Protein AF-A0A3B8VDJ9-F1 (afdb_monomer)

Mean predicted aligned error: 5.95 Å

Foldseek 3Di:
DDPPQDKDQDAPVQRGGLVRLVVVCVVVVNLD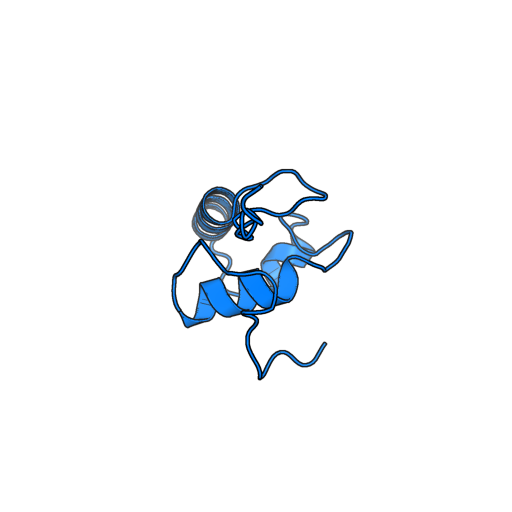LVVCCVVVVHCVPPNPCSQVNVVCSVPVDRIGGDVPGDPPDDD

pLDDT: mean 83.98, std 11.43, range [42.22, 94.31]

Solvent-accessible surface area (backbone atoms only — not comparable to full-atom values): 4627 Å² total; per-residue (Å²): 133,82,84,73,81,65,61,48,40,51,34,81,90,75,72,40,38,40,64,58,50,50,53,49,25,60,77,67,71,47,89,48,68,65,53,35,28,74,70,60,71,49,50,62,80,83,42,79,43,40,45,48,52,51,33,24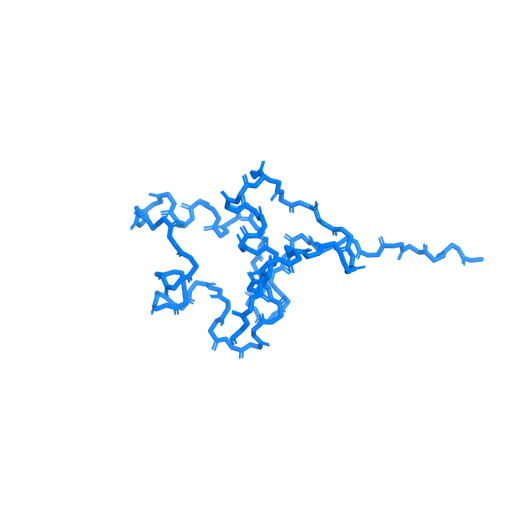,72,74,74,70,54,54,70,32,55,80,84,63,49,46,90,82,66,78,132

Structure (mmCIF, N/CA/C/O backbone):
data_AF-A0A3B8VDJ9-F1
#
_entry.id   AF-A0A3B8VDJ9-F1
#
loop_
_atom_site.group_PDB
_atom_site.id
_atom_site.type_symbol
_atom_site.label_atom_id
_atom_site.label_alt_id
_atom_site.label_comp_id
_atom_site.label_asym_id
_atom_site.label_entity_id
_atom_site.label_seq_id
_atom_site.pdbx_PDB_ins_code
_atom_site.Cartn_x
_atom_site.Cartn_y
_atom_site.Cartn_z
_atom_site.occupancy
_atom_site.B_iso_or_equiv
_atom_site.auth_seq_id
_atom_site.auth_comp_id
_atom_site.auth_asym_id
_atom_site.auth_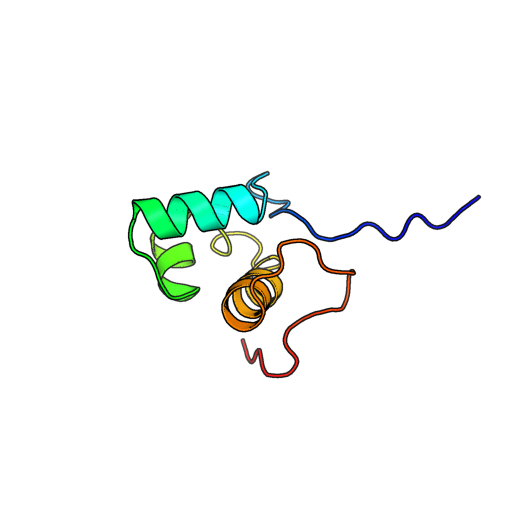atom_id
_atom_site.pdbx_PDB_model_num
ATOM 1 N N . MET A 1 1 ? 30.817 8.608 1.890 1.00 42.22 1 MET A N 1
ATOM 2 C CA . MET A 1 1 ? 29.654 8.575 0.975 1.00 42.22 1 MET A CA 1
ATOM 3 C C . MET A 1 1 ? 28.506 7.903 1.710 1.00 42.22 1 MET A C 1
ATOM 5 O O . MET A 1 1 ? 28.592 6.715 1.990 1.00 42.22 1 MET A O 1
ATOM 9 N N . SER A 1 2 ? 27.512 8.682 2.137 1.00 49.53 2 SER A N 1
ATOM 10 C CA . SER A 1 2 ? 26.412 8.231 2.996 1.00 49.53 2 SER A CA 1
ATOM 11 C C . SER A 1 2 ? 25.673 7.043 2.382 1.00 49.53 2 SER A C 1
ATOM 13 O O . SER A 1 2 ? 25.141 7.157 1.276 1.00 49.53 2 SER A O 1
ATOM 15 N N . ARG A 1 3 ? 25.603 5.913 3.101 1.00 54.69 3 ARG A N 1
ATOM 16 C CA . ARG A 1 3 ? 24.599 4.875 2.832 1.00 54.69 3 ARG A CA 1
ATOM 17 C C . ARG A 1 3 ? 23.236 5.536 3.030 1.00 54.69 3 ARG A C 1
ATOM 19 O O . ARG A 1 3 ? 22.774 5.661 4.157 1.00 54.69 3 ARG A O 1
ATOM 26 N N . ARG A 1 4 ? 22.617 6.025 1.950 1.00 60.25 4 ARG A N 1
ATOM 27 C CA . ARG A 1 4 ? 21.205 6.411 1.984 1.00 60.25 4 ARG A CA 1
ATOM 28 C C . ARG A 1 4 ? 20.433 5.130 2.253 1.00 60.25 4 ARG A C 1
ATOM 30 O O . ARG A 1 4 ? 20.369 4.266 1.378 1.00 60.25 4 ARG A O 1
ATOM 37 N N . ILE A 1 5 ? 19.923 4.993 3.470 1.00 58.97 5 ILE A N 1
ATOM 38 C CA . ILE A 1 5 ? 18.918 3.991 3.803 1.00 58.97 5 ILE A CA 1
ATOM 39 C C . ILE A 1 5 ? 17.763 4.263 2.838 1.00 58.97 5 ILE A C 1
ATOM 41 O O . ILE A 1 5 ? 17.140 5.320 2.892 1.00 58.97 5 ILE A O 1
ATOM 45 N N . LYS A 1 6 ? 17.575 3.385 1.850 1.00 72.88 6 LYS A N 1
ATOM 46 C CA . LYS A 1 6 ? 16.462 3.507 0.909 1.00 72.88 6 LYS A CA 1
ATOM 47 C C . LYS A 1 6 ? 15.228 3.008 1.639 1.00 72.88 6 LYS A C 1
ATOM 49 O O . LYS A 1 6 ? 15.097 1.800 1.803 1.00 72.88 6 LYS A O 1
ATOM 54 N N . THR A 1 7 ? 14.371 3.918 2.081 1.00 82.75 7 THR A N 1
ATOM 55 C CA . THR A 1 7 ? 13.059 3.557 2.613 1.00 82.75 7 THR A CA 1
ATOM 56 C C . THR A 1 7 ? 12.238 2.856 1.533 1.00 82.75 7 THR A C 1
ATOM 58 O O . THR A 1 7 ? 12.326 3.151 0.334 1.00 82.75 7 THR A O 1
ATOM 61 N N . VAL A 1 8 ? 11.470 1.866 1.958 1.00 87.44 8 VAL A N 1
ATOM 62 C CA . VAL A 1 8 ? 10.484 1.171 1.152 1.00 87.44 8 VAL A CA 1
ATOM 63 C C . VAL A 1 8 ? 9.192 1.964 1.278 1.00 87.44 8 VAL A C 1
ATOM 65 O O . VAL A 1 8 ? 8.542 1.953 2.315 1.00 87.44 8 VAL A O 1
ATOM 68 N N . THR A 1 9 ? 8.847 2.683 0.216 1.00 90.12 9 THR A N 1
ATOM 69 C CA . THR A 1 9 ? 7.627 3.510 0.132 1.00 90.12 9 THR A CA 1
ATOM 70 C C . THR A 1 9 ? 6.719 3.083 -1.019 1.00 90.12 9 THR A C 1
ATOM 72 O O . THR A 1 9 ? 5.668 3.672 -1.278 1.00 90.12 9 THR A O 1
ATOM 75 N N . ARG A 1 10 ? 7.149 2.073 -1.787 1.00 89.06 10 ARG A N 1
ATOM 76 C CA . ARG A 1 10 ? 6.483 1.647 -3.013 1.00 89.06 10 ARG A CA 1
ATOM 77 C C . ARG A 1 10 ? 6.738 0.195 -3.362 1.00 89.06 10 ARG A C 1
ATOM 79 O O . ARG A 1 10 ? 7.803 -0.365 -3.109 1.00 89.06 10 ARG A O 1
ATOM 86 N N . CYS A 1 11 ? 5.784 -0.365 -4.086 1.00 89.25 11 CYS A N 1
ATOM 87 C CA . CYS A 1 11 ? 5.952 -1.582 -4.849 1.00 89.25 11 CYS A CA 1
ATOM 88 C C . CYS A 1 11 ? 6.875 -1.327 -6.052 1.00 89.25 11 CYS A C 1
ATOM 90 O O . CYS A 1 11 ? 6.537 -0.561 -6.955 1.00 89.25 11 CYS A O 1
ATOM 92 N N . VAL A 1 12 ? 8.032 -1.990 -6.088 1.00 86.31 12 VAL A N 1
ATOM 93 C CA . VAL A 1 12 ? 9.036 -1.802 -7.152 1.00 86.31 12 VAL A CA 1
ATOM 94 C C . VAL A 1 12 ? 8.668 -2.467 -8.479 1.00 86.31 12 VAL A C 1
ATOM 96 O O . VAL A 1 12 ? 9.094 -1.987 -9.520 1.00 86.31 12 VAL A O 1
ATOM 99 N N . CYS A 1 13 ? 7.867 -3.538 -8.472 1.00 88.38 13 CYS A N 1
ATOM 100 C CA . CYS A 1 13 ? 7.479 -4.235 -9.705 1.00 88.38 13 CYS A CA 1
ATOM 101 C C . CYS A 1 13 ? 6.296 -3.567 -10.421 1.00 88.38 13 CYS A C 1
ATOM 103 O O . CYS A 1 13 ? 6.213 -3.608 -11.644 1.00 88.38 13 CYS A O 1
ATOM 105 N N . ARG A 1 14 ? 5.389 -2.933 -9.665 1.00 85.88 14 ARG A N 1
ATOM 106 C CA . ARG A 1 14 ? 4.228 -2.192 -10.187 1.00 85.88 14 ARG A CA 1
ATOM 107 C C . ARG A 1 14 ? 4.447 -0.676 -10.227 1.00 85.88 14 ARG A C 1
ATOM 109 O O . ARG A 1 14 ? 3.591 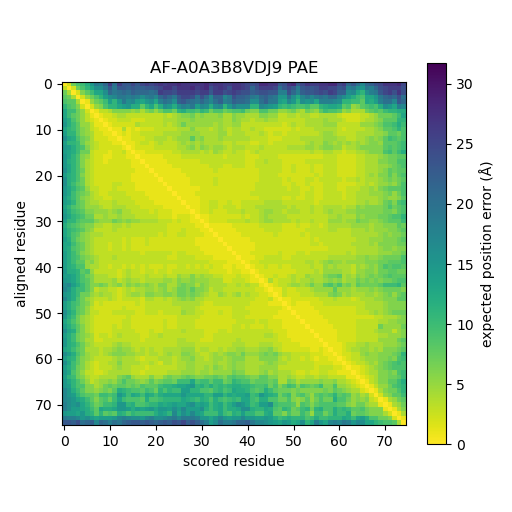0.029 -10.747 1.00 85.88 14 ARG A O 1
ATOM 116 N N . TYR A 1 15 ? 5.558 -0.180 -9.675 1.00 88.00 15 TYR A N 1
ATOM 117 C CA . TYR A 1 15 ? 5.877 1.247 -9.528 1.00 88.00 15 TYR A CA 1
ATOM 118 C C . TYR A 1 15 ? 4.763 2.070 -8.851 1.00 88.00 15 TYR A C 1
ATOM 120 O O . TYR A 1 15 ? 4.525 3.217 -9.220 1.00 88.00 15 TYR A O 1
ATOM 128 N N . ARG A 1 16 ? 4.092 1.494 -7.843 1.00 89.25 16 ARG A N 1
ATOM 129 C CA . ARG A 1 16 ? 3.015 2.149 -7.075 1.00 89.25 16 ARG A CA 1
ATOM 130 C C . ARG A 1 16 ? 3.440 2.425 -5.644 1.00 89.25 16 ARG A C 1
ATOM 132 O O . ARG A 1 16 ? 3.969 1.518 -5.002 1.00 89.25 16 ARG A O 1
ATOM 139 N N . THR A 1 17 ? 3.206 3.634 -5.143 1.00 91.88 17 THR A N 1
ATOM 140 C CA . THR A 1 17 ? 3.466 3.973 -3.734 1.00 91.88 17 THR A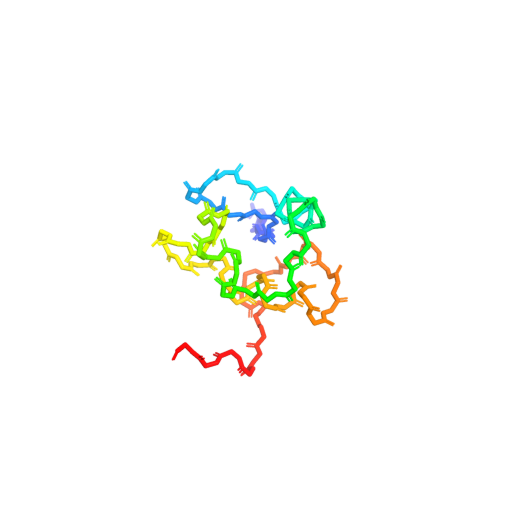 CA 1
ATOM 141 C C . THR A 1 17 ? 2.459 3.302 -2.806 1.00 91.88 17 THR A C 1
ATOM 143 O O . THR A 1 17 ? 1.377 2.900 -3.238 1.00 91.88 17 THR A O 1
ATOM 146 N N . PHE A 1 18 ? 2.804 3.160 -1.527 1.00 91.06 18 PHE A N 1
ATOM 147 C CA . PHE A 1 18 ? 1.875 2.615 -0.537 1.00 91.06 18 PHE A CA 1
ATOM 148 C C . PHE A 1 18 ? 0.638 3.503 -0.350 1.00 91.06 18 PHE A C 1
ATOM 150 O O . PHE A 1 18 ? -0.466 2.975 -0.260 1.00 91.06 18 PHE A O 1
ATOM 157 N N . GLU A 1 19 ? 0.778 4.825 -0.458 1.00 91.75 19 GLU A N 1
ATOM 158 C CA . GLU A 1 19 ? -0.357 5.760 -0.498 1.00 91.75 19 GLU A CA 1
ATOM 159 C C . GLU A 1 19 ? -1.304 5.476 -1.674 1.00 91.75 19 GLU A C 1
ATOM 161 O O . GLU A 1 19 ? -2.518 5.394 -1.499 1.00 91.75 19 GLU A O 1
ATOM 166 N N . GLN A 1 20 ? -0.762 5.258 -2.880 1.00 92.00 20 GLN A N 1
ATOM 167 C CA . GLN A 1 20 ? -1.569 4.897 -4.051 1.00 92.00 20 GLN A CA 1
ATOM 168 C C . GLN A 1 20 ? -2.266 3.550 -3.861 1.00 92.00 20 GLN A C 1
ATOM 170 O O . GLN A 1 20 ? -3.415 3.388 -4.263 1.00 92.00 20 GLN A O 1
ATOM 175 N N . ILE A 1 21 ? -1.579 2.576 -3.257 1.00 90.81 21 ILE A N 1
ATOM 176 C CA . ILE A 1 21 ? -2.173 1.277 -2.933 1.00 90.81 21 ILE A CA 1
ATOM 177 C C . ILE A 1 21 ? -3.329 1.476 -1.953 1.00 90.81 21 ILE A C 1
ATOM 179 O O . ILE A 1 21 ? -4.412 0.966 -2.217 1.00 90.81 21 ILE A O 1
ATOM 183 N N . LYS A 1 22 ? -3.153 2.270 -0.891 1.00 90.56 22 LYS A N 1
ATOM 184 C CA . LYS A 1 22 ? -4.206 2.565 0.087 1.00 90.56 22 LYS A CA 1
ATOM 185 C C . LYS A 1 22 ? -5.400 3.288 -0.529 1.00 90.56 22 LYS A C 1
ATOM 187 O O . LYS A 1 22 ? -6.528 2.918 -0.230 1.00 90.56 22 LYS A O 1
ATOM 192 N N . LEU A 1 23 ? -5.172 4.253 -1.418 1.00 92.31 23 LEU A N 1
ATOM 193 C CA . LEU A 1 23 ? -6.247 4.936 -2.141 1.00 92.31 23 LEU A CA 1
ATOM 194 C C . LEU A 1 23 ? -7.060 3.954 -2.995 1.00 92.31 23 LEU A C 1
ATOM 196 O O . LEU A 1 23 ? -8.286 4.015 -3.022 1.00 92.31 23 LEU A O 1
ATOM 200 N N . LEU A 1 24 ? -6.387 3.022 -3.676 1.00 91.75 24 LEU A N 1
ATOM 201 C CA . LEU A 1 24 ? -7.064 1.973 -4.438 1.00 91.75 24 LEU A CA 1
ATOM 202 C C . LEU A 1 24 ? -7.809 1.010 -3.513 1.00 91.75 24 LEU A C 1
ATOM 204 O O . LEU A 1 24 ? -8.923 0.619 -3.832 1.00 91.75 24 LEU A O 1
ATOM 208 N N . MET A 1 25 ? -7.229 0.652 -2.367 1.00 91.31 25 MET A N 1
ATOM 209 C CA . MET A 1 25 ? -7.921 -0.151 -1.361 1.00 91.31 25 MET A CA 1
ATOM 210 C C . MET A 1 25 ? -9.202 0.530 -0.893 1.00 91.31 25 MET A C 1
ATOM 212 O O . MET A 1 25 ? -10.231 -0.123 -0.872 1.00 91.31 25 MET A O 1
ATOM 216 N N . ASP A 1 26 ? -9.160 1.826 -0.596 1.00 91.81 26 ASP A N 1
ATOM 217 C CA . ASP A 1 26 ? -10.338 2.598 -0.193 1.00 91.81 26 ASP A CA 1
ATOM 218 C C . ASP A 1 26 ? -11.387 2.663 -1.317 1.00 91.81 26 ASP A C 1
ATOM 220 O O . ASP A 1 26 ? -12.549 2.331 -1.111 1.00 91.81 26 ASP A O 1
ATOM 224 N N . THR A 1 27 ? -10.946 2.949 -2.548 1.00 94.31 27 THR A N 1
ATOM 225 C CA . THR A 1 27 ? -11.809 3.018 -3.743 1.00 94.31 27 THR A CA 1
ATOM 226 C C . THR A 1 27 ? -12.530 1.698 -4.035 1.00 94.31 27 THR A C 1
ATOM 228 O O . THR A 1 27 ? -13.660 1.702 -4.515 1.00 94.31 27 THR A O 1
ATOM 231 N N . TYR A 1 28 ? -11.867 0.566 -3.794 1.00 91.62 28 TYR A N 1
ATOM 232 C CA . TYR A 1 28 ? -12.418 -0.773 -4.020 1.00 91.62 28 TYR A CA 1
ATOM 233 C C . TYR A 1 28 ? -12.902 -1.449 -2.725 1.00 91.62 28 TYR A C 1
ATOM 235 O O . TYR A 1 28 ? -13.190 -2.643 -2.754 1.00 91.62 28 TYR A O 1
ATOM 243 N N . GLU A 1 29 ? -12.962 -0.711 -1.611 1.00 92.94 29 GLU A N 1
ATOM 244 C CA . GLU A 1 29 ? -13.362 -1.180 -0.275 1.00 92.94 29 GLU A CA 1
ATOM 245 C C . GLU A 1 29 ? -12.588 -2.416 0.242 1.00 92.94 29 GLU A C 1
ATOM 247 O O . GLU A 1 29 ? -13.096 -3.207 1.038 1.00 92.94 29 GLU A O 1
ATOM 252 N N . LEU A 1 30 ? -11.330 -2.577 -0.178 1.00 92.50 30 LEU A N 1
ATOM 253 C CA . LEU A 1 30 ? -10.458 -3.698 0.184 1.00 92.50 30 LEU A CA 1
ATOM 254 C C . LEU A 1 30 ? -9.885 -3.498 1.587 1.00 92.50 30 LEU A C 1
ATOM 256 O O . LEU A 1 30 ? -9.322 -2.444 1.901 1.00 92.50 30 LEU A O 1
ATOM 260 N N . LYS A 1 31 ? -9.946 -4.538 2.418 1.00 87.62 31 LYS A N 1
ATOM 261 C CA . LYS A 1 31 ? -9.472 -4.483 3.812 1.00 87.62 31 LYS A CA 1
ATOM 262 C C . LYS A 1 31 ? -8.294 -5.405 4.080 1.00 87.62 31 LYS A C 1
ATOM 264 O O . LYS A 1 31 ? -7.609 -5.239 5.085 1.00 87.62 31 LYS A O 1
ATOM 269 N N . THR A 1 32 ? -8.035 -6.349 3.183 1.00 89.50 32 THR A N 1
ATOM 270 C CA . THR A 1 32 ? -7.016 -7.381 3.368 1.00 89.50 32 THR A CA 1
ATOM 271 C C . THR A 1 32 ? -5.967 -7.361 2.262 1.00 89.50 32 THR A C 1
ATOM 273 O O . THR A 1 32 ? -6.228 -6.971 1.124 1.00 89.50 32 THR A O 1
ATOM 276 N N . LEU A 1 33 ? -4.757 -7.830 2.579 1.00 88.75 33 LEU A N 1
ATOM 277 C CA . LEU A 1 33 ? -3.698 -8.021 1.585 1.00 88.75 33 LEU A CA 1
ATOM 278 C C . LEU A 1 33 ? -4.138 -8.981 0.465 1.00 88.75 33 LEU A C 1
ATOM 280 O O . LEU A 1 33 ? -3.811 -8.755 -0.698 1.00 88.75 33 LEU A O 1
ATOM 284 N N . GLN A 1 34 ? -4.894 -10.029 0.797 1.00 89.88 34 GLN A N 1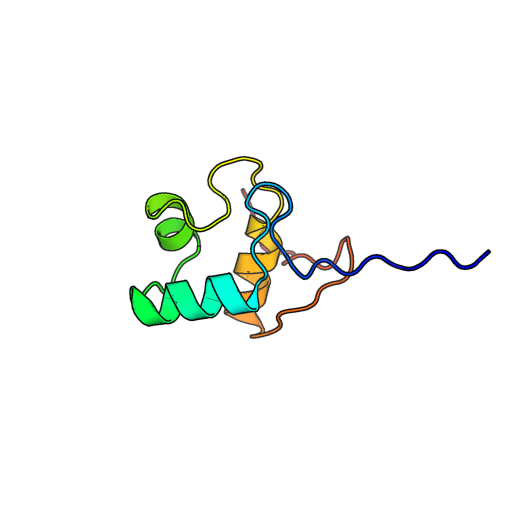
ATOM 285 C CA . GLN A 1 34 ? -5.345 -11.012 -0.186 1.00 89.88 34 GLN A CA 1
ATOM 286 C C . GLN A 1 34 ? -6.249 -10.380 -1.253 1.00 89.88 34 GLN A C 1
ATOM 288 O O . GLN A 1 34 ? -6.071 -10.648 -2.437 1.00 89.88 34 GLN A O 1
ATOM 293 N N . GLU A 1 35 ? -7.156 -9.485 -0.858 1.00 92.06 35 GLU A N 1
ATOM 294 C CA . GLU A 1 35 ? -8.001 -8.726 -1.787 1.00 92.06 35 GLU A CA 1
ATOM 295 C C . GLU A 1 35 ? -7.181 -7.809 -2.710 1.00 92.06 35 GLU A C 1
ATOM 297 O O . GLU A 1 35 ? -7.472 -7.685 -3.900 1.00 92.06 35 GLU A O 1
ATOM 302 N N . VAL A 1 36 ? -6.110 -7.199 -2.189 1.00 90.88 36 VAL A N 1
ATOM 303 C CA . VAL A 1 36 ? -5.172 -6.375 -2.974 1.00 90.88 36 VAL A CA 1
ATOM 304 C C . VAL A 1 36 ? -4.444 -7.211 -4.028 1.00 90.88 36 VAL A C 1
ATOM 306 O O . VAL A 1 36 ? -4.262 -6.754 -5.163 1.00 90.88 36 VAL A O 1
ATOM 309 N N . ILE A 1 37 ? -4.044 -8.432 -3.662 1.00 90.81 37 ILE A N 1
ATOM 310 C CA . ILE A 1 37 ? -3.394 -9.392 -4.560 1.00 90.81 37 ILE A CA 1
ATOM 311 C C . ILE A 1 37 ? -4.382 -9.880 -5.625 1.00 90.81 37 ILE A C 1
ATOM 313 O O . ILE A 1 37 ? -4.043 -9.871 -6.809 1.00 90.81 37 ILE A O 1
ATOM 317 N N . ASP A 1 38 ? -5.605 -10.243 -5.232 1.00 91.94 38 ASP A N 1
ATOM 318 C CA . ASP A 1 38 ? -6.660 -10.723 -6.135 1.00 91.94 38 ASP A CA 1
ATOM 319 C C . ASP A 1 38 ? -7.024 -9.669 -7.194 1.00 91.94 38 ASP A C 1
ATOM 321 O O . ASP A 1 38 ? -7.053 -9.942 -8.397 1.00 91.94 38 ASP A O 1
ATOM 325 N N . LYS A 1 39 ? -7.139 -8.404 -6.769 1.00 90.50 39 LYS A N 1
ATOM 326 C CA . LYS A 1 39 ? -7.332 -7.245 -7.656 1.00 90.50 39 LYS A CA 1
ATOM 327 C C . LYS A 1 39 ? -6.084 -6.851 -8.454 1.00 90.50 39 LYS A C 1
ATOM 329 O O . LYS A 1 39 ? -6.139 -5.889 -9.223 1.00 90.50 39 LYS A O 1
ATOM 334 N N . LYS A 1 40 ? -4.960 -7.560 -8.295 1.00 89.19 40 LYS A N 1
ATOM 335 C CA . LYS A 1 40 ? -3.668 -7.291 -8.955 1.00 89.19 40 LYS A CA 1
ATOM 336 C C . LYS A 1 40 ? -3.180 -5.851 -8.758 1.00 89.19 40 LYS A C 1
ATOM 338 O O . LYS A 1 40 ? -2.561 -5.258 -9.647 1.00 89.19 40 LYS A O 1
ATOM 343 N N . ILE A 1 41 ? -3.482 -5.266 -7.598 1.00 89.12 41 ILE A N 1
ATOM 344 C CA . ILE A 1 41 ? -3.073 -3.901 -7.247 1.00 89.12 41 ILE A CA 1
ATOM 345 C C . ILE A 1 41 ? -1.597 -3.891 -6.841 1.00 89.12 41 ILE A C 1
ATOM 347 O O . ILE A 1 41 ? -0.835 -3.047 -7.322 1.00 89.12 41 ILE A O 1
ATOM 351 N N . ALA A 1 42 ? -1.207 -4.823 -5.968 1.00 89.31 42 ALA A N 1
ATOM 352 C CA . ALA A 1 42 ? 0.155 -5.029 -5.491 1.00 89.31 42 ALA A CA 1
ATOM 353 C C . ALA A 1 42 ? 0.307 -6.435 -4.888 1.00 89.31 42 ALA A C 1
ATOM 355 O O . ALA A 1 42 ? -0.676 -7.095 -4.567 1.00 89.31 42 ALA A O 1
ATOM 356 N N . GLY A 1 43 ? 1.548 -6.903 -4.732 1.00 85.94 43 GLY A N 1
ATOM 357 C CA . GLY A 1 43 ? 1.834 -8.208 -4.125 1.00 85.94 43 GLY A CA 1
ATOM 358 C C . GLY A 1 43 ? 1.531 -9.420 -5.016 1.00 85.94 43 GLY A C 1
ATOM 359 O O . GLY A 1 43 ? 1.805 -10.539 -4.596 1.00 85.94 43 GLY A O 1
ATOM 360 N N . ASP A 1 44 ? 1.032 -9.232 -6.240 1.00 89.31 44 ASP A N 1
ATOM 361 C CA . ASP A 1 44 ? 0.695 -10.321 -7.169 1.00 89.31 44 ASP A CA 1
ATOM 362 C C . ASP A 1 44 ? 1.892 -10.844 -7.977 1.00 89.31 44 ASP A C 1
ATOM 364 O O . ASP A 1 44 ? 1.884 -11.986 -8.417 1.00 89.31 44 ASP A O 1
ATOM 368 N N . ASN A 1 45 ? 2.921 -10.011 -8.165 1.00 86.50 45 ASN A N 1
ATOM 369 C CA . ASN A 1 45 ? 4.059 -10.322 -9.031 1.00 86.50 45 ASN A CA 1
ATOM 370 C C . ASN A 1 45 ? 5.295 -10.788 -8.235 1.00 86.50 45 ASN A C 1
ATOM 372 O O . AS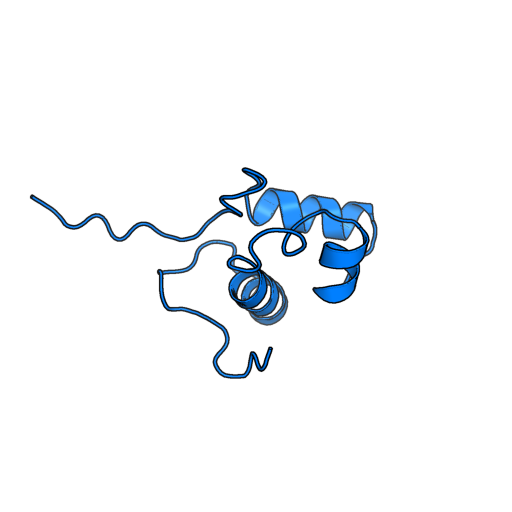N A 1 45 ? 5.504 -11.978 -8.048 1.00 86.50 45 ASN A O 1
ATOM 376 N N . CYS A 1 46 ? 6.108 -9.864 -7.705 1.00 88.94 46 CYS A N 1
ATOM 377 C CA . CYS A 1 46 ? 7.338 -10.231 -6.983 1.00 88.94 46 CYS A CA 1
ATOM 378 C C . CYS A 1 46 ? 7.153 -10.541 -5.489 1.00 88.94 46 CYS A C 1
ATOM 380 O O . CYS A 1 46 ? 8.117 -10.914 -4.832 1.00 88.94 46 CYS A O 1
ATOM 382 N N . GLY A 1 47 ? 5.977 -10.274 -4.913 1.00 86.06 47 GLY A N 1
ATOM 383 C CA . GLY A 1 47 ? 5.691 -10.514 -3.491 1.00 86.06 47 GLY A CA 1
ATOM 384 C C . GLY A 1 47 ? 6.407 -9.608 -2.473 1.00 86.06 47 GLY A C 1
ATOM 385 O O . GLY A 1 47 ? 5.887 -9.420 -1.384 1.00 86.06 47 GLY A O 1
ATOM 386 N N . MET A 1 48 ? 7.513 -8.937 -2.815 1.00 87.31 48 MET A N 1
ATOM 387 C CA . MET A 1 48 ? 8.338 -8.178 -1.849 1.00 87.31 48 MET A CA 1
ATOM 388 C C . MET A 1 48 ? 7.608 -7.068 -1.074 1.00 87.31 48 MET A C 1
ATOM 390 O O . MET A 1 48 ? 8.035 -6.686 0.007 1.00 87.31 48 MET A O 1
ATOM 394 N N . CYS A 1 49 ? 6.523 -6.520 -1.624 1.00 89.38 49 CYS A N 1
ATOM 395 C CA . CYS A 1 49 ? 5.728 -5.480 -0.964 1.00 89.38 49 CYS A CA 1
ATOM 396 C C . CYS A 1 49 ? 4.686 -6.028 0.024 1.00 89.38 49 CYS A C 1
ATOM 398 O O . CYS A 1 49 ? 4.172 -5.252 0.819 1.00 89.38 49 CYS A O 1
ATOM 400 N N . ARG A 1 50 ? 4.381 -7.332 -0.004 1.00 89.88 50 ARG A N 1
ATOM 401 C CA . ARG A 1 50 ? 3.372 -7.974 0.852 1.00 89.88 50 ARG A CA 1
ATOM 402 C C . ARG A 1 50 ? 3.581 -7.725 2.350 1.00 89.88 50 ARG A C 1
ATOM 404 O O . ARG A 1 50 ? 2.638 -7.230 2.966 1.00 89.88 50 ARG A O 1
ATOM 411 N N . PRO A 1 51 ? 4.773 -7.968 2.934 1.00 89.44 51 PRO A N 1
ATOM 412 C CA . PRO A 1 51 ? 4.964 -7.751 4.366 1.00 89.44 51 PRO A CA 1
ATOM 413 C C . PRO A 1 51 ? 4.831 -6.274 4.758 1.00 89.44 51 PRO A C 1
ATOM 415 O O . PRO A 1 51 ? 4.313 -5.965 5.825 1.00 89.44 51 PRO A O 1
ATOM 418 N N . TYR A 1 52 ? 5.216 -5.350 3.874 1.00 89.94 52 TYR A N 1
ATOM 419 C CA . TYR A 1 52 ? 5.052 -3.911 4.090 1.00 89.94 52 TYR A CA 1
ATOM 420 C C . TYR A 1 52 ? 3.597 -3.458 3.976 1.00 89.94 52 TYR A C 1
ATOM 422 O O . TYR A 1 52 ? 3.165 -2.614 4.744 1.00 89.94 52 TYR A O 1
ATOM 430 N N . ILE A 1 53 ? 2.821 -4.026 3.047 1.00 88.94 53 ILE A N 1
ATOM 431 C CA . ILE A 1 53 ? 1.380 -3.754 2.936 1.00 88.94 53 ILE A CA 1
ATOM 432 C C . ILE A 1 53 ? 0.644 -4.323 4.154 1.00 88.94 53 ILE A C 1
ATOM 434 O O . ILE A 1 53 ? -0.245 -3.663 4.681 1.00 88.94 53 ILE A O 1
ATOM 438 N N . SER A 1 54 ? 1.025 -5.514 4.626 1.00 89.56 54 SER A N 1
ATOM 439 C CA . SER A 1 54 ? 0.510 -6.069 5.885 1.00 89.56 54 SER A CA 1
ATOM 440 C C . SER A 1 54 ? 0.813 -5.128 7.054 1.00 89.56 54 SER A C 1
ATOM 442 O O . SER A 1 54 ? -0.094 -4.751 7.793 1.00 89.56 54 SER A O 1
ATOM 444 N N . ASN A 1 55 ? 2.062 -4.660 7.158 1.00 89.44 55 ASN A N 1
ATOM 445 C CA . ASN A 1 55 ? 2.463 -3.717 8.198 1.00 89.44 55 ASN A CA 1
ATOM 446 C C . ASN A 1 55 ? 1.699 -2.385 8.087 1.00 89.44 55 ASN A C 1
ATOM 448 O O . ASN A 1 55 ? 1.110 -1.941 9.061 1.00 89.44 55 ASN A O 1
ATOM 452 N N . MET A 1 56 ? 1.573 -1.819 6.883 1.00 89.94 56 MET A N 1
ATOM 453 C CA . MET A 1 56 ? 0.752 -0.635 6.587 1.00 89.94 56 MET A CA 1
ATOM 454 C C . MET A 1 56 ? -0.705 -0.811 7.027 1.00 89.94 56 MET A C 1
ATOM 456 O O . MET A 1 56 ? -1.326 0.142 7.490 1.00 89.94 56 MET A O 1
ATOM 460 N N . LEU A 1 57 ? -1.280 -2.009 6.893 1.00 87.62 57 LEU A N 1
ATOM 461 C CA . LEU A 1 57 ? -2.645 -2.276 7.351 1.00 87.62 57 LEU A CA 1
ATOM 462 C C . LEU A 1 57 ? -2.757 -2.336 8.878 1.00 87.62 57 LEU A C 1
ATOM 464 O O . LEU A 1 57 ? -3.803 -1.965 9.406 1.00 87.62 57 LEU A O 1
ATOM 468 N N . LYS A 1 58 ? -1.700 -2.775 9.571 1.00 87.06 58 LYS A N 1
ATOM 469 C CA . LYS A 1 58 ? -1.642 -2.847 11.038 1.00 87.06 58 LYS A CA 1
ATOM 470 C C . LYS A 1 58 ? -1.298 -1.494 11.679 1.00 87.06 58 LYS A C 1
ATOM 472 O O . LYS A 1 58 ? -1.971 -1.095 12.624 1.00 87.06 58 LYS A O 1
ATOM 477 N N . THR A 1 59 ? -0.271 -0.798 11.186 1.00 87.62 59 THR A N 1
ATOM 478 C CA . THR A 1 59 ? 0.263 0.443 11.782 1.00 87.62 59 THR A CA 1
ATOM 479 C C . THR A 1 59 ? -0.292 1.716 11.149 1.00 87.62 59 THR A C 1
ATOM 481 O O . THR A 1 59 ? -0.341 2.751 11.806 1.00 87.62 59 THR A O 1
ATOM 484 N N . GLY A 1 60 ? -0.737 1.658 9.890 1.00 86.75 60 GLY A N 1
ATOM 485 C CA . GLY A 1 60 ? -1.159 2.834 9.122 1.00 86.75 60 GLY A CA 1
ATOM 486 C C . GLY A 1 60 ? -0.009 3.621 8.483 1.00 86.75 60 GLY A C 1
ATOM 487 O O . GLY A 1 60 ? -0.253 4.687 7.923 1.00 86.75 60 GLY A O 1
ATOM 488 N N . GLU A 1 61 ? 1.226 3.123 8.552 1.00 88.69 61 GLU A N 1
ATOM 489 C CA . GLU A 1 61 ? 2.404 3.799 7.998 1.00 88.69 61 GLU A CA 1
ATOM 490 C C . GLU A 1 61 ? 2.606 3.501 6.504 1.00 88.69 61 GLU A C 1
ATOM 492 O O . GLU A 1 61 ? 2.271 2.425 6.013 1.00 88.69 61 GLU A O 1
ATOM 497 N N . PHE A 1 62 ? 3.189 4.454 5.770 1.00 88.94 62 PHE A N 1
ATOM 498 C CA . PHE A 1 62 ? 3.454 4.342 4.325 1.00 88.94 62 PHE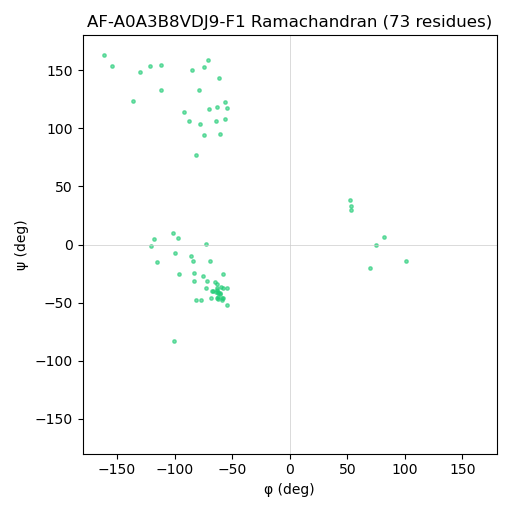 A CA 1
ATOM 499 C C . PHE A 1 62 ? 4.945 4.396 3.971 1.00 88.94 62 PHE A C 1
ATOM 501 O O . PHE A 1 62 ? 5.310 4.388 2.792 1.00 88.94 62 PHE A O 1
ATOM 508 N N . GLU A 1 63 ? 5.818 4.443 4.973 1.00 88.69 63 GLU A N 1
ATOM 509 C CA . GLU A 1 63 ? 7.264 4.501 4.805 1.00 88.69 63 GLU A CA 1
ATOM 510 C C . GLU A 1 63 ? 7.917 3.537 5.789 1.00 88.69 63 GLU A C 1
ATOM 512 O O . GLU A 1 63 ? 7.707 3.643 6.989 1.00 88.69 63 GLU A O 1
ATOM 517 N N . PHE A 1 64 ? 8.714 2.599 5.280 1.00 87.75 64 PHE A N 1
ATOM 518 C CA . PHE A 1 64 ? 9.354 1.572 6.105 1.00 87.75 64 PHE A CA 1
ATOM 519 C C . PHE A 1 64 ? 10.848 1.500 5.811 1.00 87.75 64 PHE A C 1
ATOM 521 O O . PHE A 1 64 ? 11.261 1.701 4.664 1.00 87.75 64 PHE A O 1
ATOM 528 N N . ALA A 1 65 ? 11.693 1.163 6.784 1.00 83.44 65 ALA A N 1
ATOM 529 C CA . ALA A 1 65 ? 13.069 0.797 6.471 1.00 83.44 65 ALA A CA 1
ATOM 530 C C . ALA A 1 65 ? 13.140 -0.614 5.842 1.00 83.44 65 ALA A C 1
ATOM 532 O O . ALA A 1 65 ? 12.291 -1.480 6.080 1.00 83.44 65 ALA A O 1
ATOM 533 N N . PRO A 1 66 ? 14.158 -0.898 5.012 1.00 76.19 66 PRO A N 1
ATOM 534 C CA . PRO A 1 66 ? 14.385 -2.247 4.513 1.00 76.19 66 PRO A CA 1
ATOM 535 C C . PRO A 1 66 ? 14.696 -3.176 5.698 1.00 76.19 66 PRO A C 1
ATOM 537 O O . PRO A 1 66 ? 15.684 -2.966 6.397 1.00 76.19 66 PRO A O 1
ATOM 540 N N . GLY A 1 67 ? 13.848 -4.185 5.920 1.00 75.25 67 GLY A N 1
ATOM 541 C CA . GLY A 1 67 ? 13.885 -5.060 7.099 1.00 75.25 67 GLY A CA 1
ATOM 542 C C . GLY A 1 67 ? 12.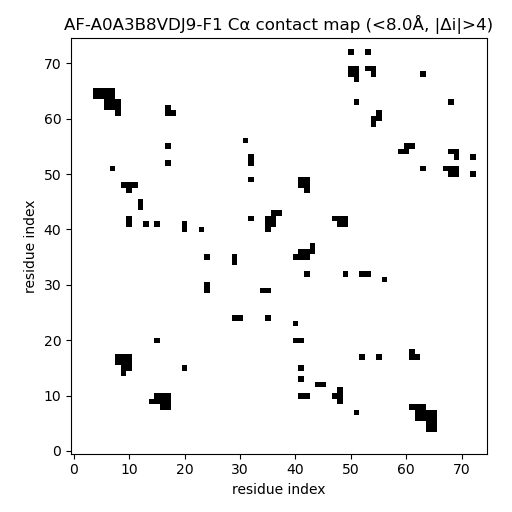854 -4.737 8.191 1.00 75.25 67 GLY A C 1
ATOM 543 O O . GLY A 1 67 ? 12.610 -5.597 9.027 1.00 75.25 67 GLY A O 1
ATOM 544 N N . GLU A 1 68 ? 12.201 -3.569 8.163 1.00 78.94 68 GLU A N 1
ATOM 545 C CA . GLU A 1 68 ? 11.052 -3.268 9.035 1.00 78.94 68 GLU A CA 1
ATOM 546 C C . GLU A 1 68 ? 9.776 -3.866 8.446 1.00 78.94 68 GLU A C 1
ATOM 548 O O . GLU A 1 68 ? 8.965 -3.202 7.797 1.00 78.94 68 GLU A O 1
ATOM 553 N N . VAL A 1 69 ? 9.653 -5.175 8.619 1.00 74.75 69 VAL A N 1
ATOM 554 C CA . VAL A 1 69 ? 8.487 -5.957 8.222 1.00 74.75 69 VAL A CA 1
ATOM 555 C C . VAL A 1 69 ? 7.752 -6.465 9.452 1.00 74.75 69 VAL A C 1
ATOM 557 O O . VAL A 1 69 ? 8.349 -6.639 10.512 1.00 74.75 69 VAL A O 1
ATOM 560 N N . ASP A 1 70 ? 6.456 -6.715 9.288 1.00 68.94 70 ASP A N 1
ATOM 561 C CA . ASP A 1 70 ? 5.629 -7.350 10.308 1.00 68.94 70 ASP A CA 1
ATOM 562 C C . ASP A 1 70 ? 6.257 -8.697 10.739 1.00 68.94 70 ASP A C 1
ATOM 564 O O . ASP A 1 70 ? 6.395 -9.589 9.899 1.00 68.94 70 ASP A O 1
ATOM 568 N N . PRO A 1 71 ? 6.663 -8.859 12.014 1.00 66.62 71 PRO A N 1
ATOM 569 C CA . PRO A 1 71 ? 7.355 -10.062 12.488 1.00 66.62 71 PRO A CA 1
ATOM 570 C C . PRO A 1 71 ? 6.450 -11.302 12.533 1.00 66.62 71 PRO A C 1
ATOM 572 O O . PRO A 1 71 ? 6.948 -12.417 12.644 1.00 66.62 71 PRO A O 1
ATOM 575 N N . ASP A 1 72 ? 5.136 -11.094 12.442 1.00 67.00 72 ASP A N 1
ATOM 576 C CA . ASP A 1 72 ? 4.091 -12.121 12.418 1.00 67.00 72 ASP A CA 1
ATOM 577 C C . ASP A 1 72 ? 3.640 -12.473 10.982 1.00 67.00 72 ASP A C 1
ATOM 579 O O . ASP A 1 72 ? 2.716 -13.257 10.776 1.00 67.00 72 ASP A O 1
ATOM 583 N N . TYR A 1 73 ? 4.294 -11.915 9.954 1.00 64.88 73 TYR A N 1
ATOM 584 C CA . TYR A 1 73 ? 4.017 -12.263 8.563 1.00 64.88 73 TYR A CA 1
ATOM 585 C C . TYR A 1 73 ? 4.597 -13.650 8.242 1.00 64.88 73 TYR A C 1
ATOM 587 O O . TYR A 1 73 ? 5.768 -13.793 7.882 1.00 64.88 73 TYR A O 1
ATOM 595 N N . HIS A 1 74 ? 3.762 -14.679 8.365 1.00 61.03 74 HIS A N 1
ATOM 596 C CA . HIS A 1 74 ? 4.028 -16.011 7.830 1.00 61.03 74 HIS A CA 1
ATOM 597 C C . HIS A 1 74 ? 3.427 -16.113 6.419 1.00 61.03 74 HIS A C 1
ATOM 599 O O . HIS A 1 74 ? 2.213 -16.001 6.257 1.00 61.03 74 HIS A O 1
ATOM 605 N N . GLU A 1 75 ? 4.296 -16.247 5.408 1.00 56.28 75 GLU A N 1
ATOM 606 C CA . GLU A 1 75 ? 3.917 -16.482 4.002 1.00 56.28 75 GLU A CA 1
ATOM 607 C C . GLU A 1 75 ? 3.223 -17.834 3.795 1.00 56.28 75 GLU A C 1
ATOM 609 O O . GLU A 1 75 ? 3.672 -18.831 4.411 1.00 56.28 75 GLU A O 1
#

Sequence (75 aa):
MSRRIKTVTRCVCRYRTFEQIKLLMDTYELKTLQEVIDKKIAGDNCGMCRPYISNMLKTGEFEFAPGEVDPDYHE

Secondary structure (DSSP, 8-state):
-------B-EETTTTEEHHHHHHHHHHTT--SHHHHHHTTSSSSSS-TTHHHHHHHHHH--S-B-TT---TT---

Radius of gyration: 12.14 Å; Cα contacts (8 Å, |Δi|>4): 82; chains: 1; bounding box: 43×25×23 Å